Protein AF-A0A9E2UNB0-F1 (afdb_monomer)

Foldseek 3Di:
DDKDFDADPVGDGDDIDDDPVVVVVVVVVVVVVVVCVVCVPPDDDDPVVVVVD

Radius of gyration: 19.7 Å; Cα contacts (8 Å, |Δi|>4): 29; chains: 1; bounding box: 31×19×60 Å

Solvent-accessible surface area (backbone atoms only — not comparable to full-atom values): 3433 Å² total; per-residue (Å²): 140,73,76,46,74,43,61,49,98,88,66,48,76,76,49,72,50,63,53,67,70,60,51,53,50,54,51,50,53,51,50,55,52,48,53,52,60,73,49,66,82,58,82,84,76,59,70,77,64,62,71,72,108

pLDDT: mean 94.4, std 6.55, range [62.72, 98.25]

Nearest PDB structures (foldseek):
  1mnm-assembly1_C  TM=2.054E-01  e=7.599E+00  Saccharomyces cerevisiae

Structure (mmCIF, N/CA/C/O backbone):
data_AF-A0A9E2UNB0-F1
#
_entry.id   AF-A0A9E2UNB0-F1
#
loop_
_atom_site.group_PDB
_atom_site.id
_atom_site.type_symbol
_atom_site.label_atom_id
_atom_site.label_alt_id
_atom_site.label_comp_id
_atom_site.label_asym_id
_atom_site.label_entity_id
_atom_site.label_seq_id
_atom_site.pdbx_PDB_ins_code
_atom_site.Cartn_x
_atom_site.Cartn_y
_atom_site.Cartn_z
_atom_site.occupancy
_atom_site.B_iso_or_equiv
_atom_site.auth_seq_id
_atom_site.auth_comp_id
_atom_site.auth_asym_id
_atom_site.auth_atom_id
_atom_site.pdbx_PDB_model_num
ATOM 1 N N . MET A 1 1 ? -6.469 11.209 0.249 1.00 67.06 1 MET A N 1
ATOM 2 C CA . MET A 1 1 ? -5.992 10.724 1.556 1.00 67.06 1 MET A CA 1
ATOM 3 C C . MET A 1 1 ? -6.964 11.175 2.630 1.00 67.06 1 MET A C 1
ATOM 5 O O . MET A 1 1 ? -6.702 12.133 3.354 1.00 67.06 1 MET A O 1
ATOM 9 N N . ASN A 1 2 ? -8.118 10.516 2.686 1.00 85.06 2 ASN A N 1
ATOM 10 C CA . ASN A 1 2 ? -9.059 10.659 3.794 1.00 85.06 2 ASN A CA 1
ATOM 11 C C . ASN A 1 2 ? -8.938 9.408 4.667 1.00 85.06 2 ASN A C 1
ATOM 13 O O . ASN A 1 2 ? -9.495 8.367 4.332 1.00 85.06 2 ASN A O 1
ATOM 17 N N . THR A 1 3 ? -8.156 9.494 5.742 1.00 92.88 3 THR A N 1
ATOM 18 C CA . THR A 1 3 ? -7.758 8.331 6.538 1.00 92.88 3 THR A CA 1
ATOM 19 C C . THR A 1 3 ? -8.310 8.424 7.955 1.00 92.88 3 THR A C 1
ATOM 21 O O . THR A 1 3 ? -8.233 9.465 8.609 1.00 92.88 3 THR A O 1
ATOM 24 N N . GLN A 1 4 ? -8.875 7.320 8.443 1.00 96.62 4 GLN A N 1
ATOM 25 C CA . GLN A 1 4 ? -9.350 7.201 9.823 1.00 96.62 4 GLN A CA 1
ATOM 26 C C . GLN A 1 4 ? -8.538 6.135 10.545 1.00 96.62 4 GLN A C 1
ATOM 28 O O . GLN A 1 4 ? -8.268 5.080 9.980 1.00 96.62 4 GLN A O 1
ATOM 33 N N . PHE A 1 5 ? -8.154 6.393 11.791 1.00 97.00 5 PHE A N 1
ATOM 34 C CA . PHE A 1 5 ? -7.341 5.466 12.574 1.00 97.00 5 PHE A CA 1
ATOM 35 C C . PHE A 1 5 ? -8.171 4.810 13.671 1.00 97.00 5 PHE A C 1
ATOM 37 O O . PHE A 1 5 ? -8.937 5.482 14.359 1.00 97.00 5 PHE A 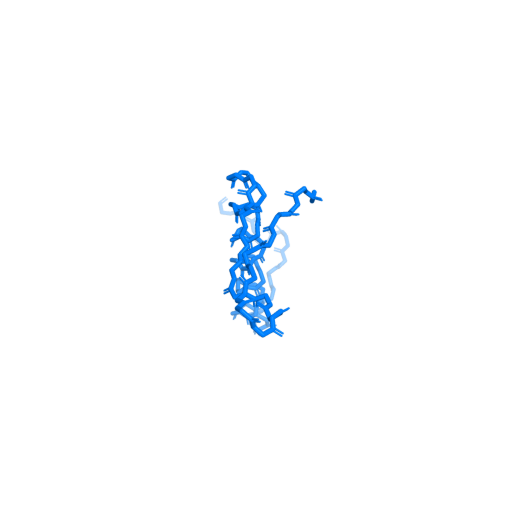O 1
ATOM 44 N N . ILE A 1 6 ? -7.965 3.509 13.855 1.00 97.75 6 ILE A N 1
ATOM 45 C CA . ILE A 1 6 ? -8.428 2.770 15.027 1.00 97.75 6 ILE A CA 1
ATOM 46 C C . ILE A 1 6 ? -7.299 2.831 16.056 1.00 97.75 6 ILE A C 1
ATOM 48 O O . ILE A 1 6 ? -6.149 2.512 15.741 1.00 97.75 6 ILE A O 1
ATOM 52 N N . ILE A 1 7 ? -7.630 3.294 17.258 1.00 98.12 7 ILE A N 1
ATOM 53 C CA . ILE A 1 7 ? -6.696 3.496 18.369 1.00 98.12 7 ILE A CA 1
ATOM 54 C C . ILE A 1 7 ? -7.025 2.546 19.521 1.00 98.12 7 ILE A C 1
ATOM 56 O O . ILE A 1 7 ? -8.198 2.287 19.787 1.00 98.12 7 ILE A O 1
ATOM 60 N N . ASP A 1 8 ? -5.992 2.010 20.170 1.00 97.56 8 ASP A N 1
ATOM 61 C CA . ASP A 1 8 ? -6.132 1.191 21.376 1.00 97.56 8 ASP A CA 1
ATOM 62 C C . ASP A 1 8 ? -6.321 2.046 22.645 1.00 97.56 8 ASP A C 1
ATOM 64 O O . ASP A 1 8 ? -6.305 3.278 22.608 1.00 97.56 8 ASP A O 1
ATOM 68 N N . GLU A 1 9 ? -6.492 1.380 23.789 1.00 97.38 9 GLU A N 1
ATOM 69 C CA . GLU A 1 9 ? -6.701 2.026 25.094 1.00 97.38 9 GLU A CA 1
ATOM 70 C C . GLU A 1 9 ? -5.490 2.842 25.580 1.00 97.38 9 GLU A C 1
ATOM 72 O O . GLU A 1 9 ? -5.637 3.731 26.418 1.00 97.38 9 GLU A O 1
ATOM 77 N N . LEU A 1 10 ? -4.297 2.562 25.048 1.00 97.81 10 LEU A N 1
ATOM 78 C CA . LEU A 1 10 ? -3.064 3.292 25.342 1.00 97.81 10 LEU A CA 1
ATOM 79 C C . LEU A 1 10 ? -2.852 4.473 24.377 1.00 97.81 10 LEU A C 1
ATOM 81 O O . LEU A 1 10 ? -1.894 5.232 24.536 1.00 97.81 10 LEU A O 1
ATOM 85 N N . GLY A 1 11 ? -3.740 4.647 23.392 1.00 96.94 11 GLY A N 1
ATOM 86 C CA . GLY A 1 11 ? -3.675 5.692 22.373 1.00 96.94 11 GLY A CA 1
ATOM 87 C C . GLY A 1 11 ? -2.815 5.340 21.155 1.00 96.94 11 GLY A C 1
ATOM 88 O O . GLY A 1 11 ? -2.558 6.217 20.325 1.00 96.94 11 GLY A O 1
ATOM 89 N N . ASN A 1 12 ? -2.371 4.089 21.004 1.00 97.88 12 ASN A N 1
ATOM 90 C CA . ASN A 1 12 ? -1.600 3.664 19.837 1.00 97.88 12 ASN A CA 1
ATOM 91 C C . ASN A 1 12 ? -2.526 3.394 18.650 1.00 97.88 12 ASN A C 1
ATOM 93 O O . ASN A 1 12 ? -3.569 2.759 18.788 1.00 97.88 12 ASN A O 1
ATOM 97 N N . LYS A 1 13 ? -2.117 3.820 17.453 1.00 97.44 13 LYS A N 1
ATOM 98 C CA . LYS A 1 13 ? -2.818 3.496 16.204 1.00 97.44 13 LYS A CA 1
ATOM 99 C C . LYS A 1 13 ? -2.550 2.037 15.836 1.00 97.44 13 LYS A C 1
ATOM 101 O O . LYS A 1 13 ? -1.414 1.690 15.527 1.00 97.44 13 LYS A O 1
ATOM 106 N N . THR A 1 14 ? -3.584 1.206 15.842 1.00 97.62 14 THR A N 1
ATOM 107 C CA . THR A 1 14 ? -3.476 -0.239 15.583 1.00 97.62 14 THR A CA 1
ATOM 108 C C . THR A 1 14 ? -3.993 -0.639 14.207 1.00 97.62 14 THR A C 1
ATOM 110 O O . THR A 1 14 ? -3.537 -1.634 13.651 1.00 97.62 14 THR A O 1
ATOM 113 N N . ALA A 1 15 ? -4.902 0.145 13.625 1.00 97.50 15 ALA A N 1
ATOM 114 C CA . ALA A 1 15 ? -5.393 -0.062 12.268 1.00 97.50 15 ALA A CA 1
ATOM 115 C C . ALA A 1 15 ? -5.809 1.260 11.602 1.00 97.50 15 ALA A C 1
ATOM 117 O O . ALA A 1 15 ? -5.907 2.308 12.248 1.00 97.50 15 ALA A O 1
ATOM 118 N N . VAL A 1 16 ? -6.053 1.206 10.292 1.00 96.81 16 VAL A N 1
ATOM 119 C CA . VAL A 1 16 ? -6.496 2.343 9.478 1.00 96.81 16 VAL A CA 1
ATOM 120 C C . VAL A 1 16 ? -7.645 1.920 8.567 1.00 96.81 16 VAL A C 1
ATOM 122 O O . VAL A 1 16 ? -7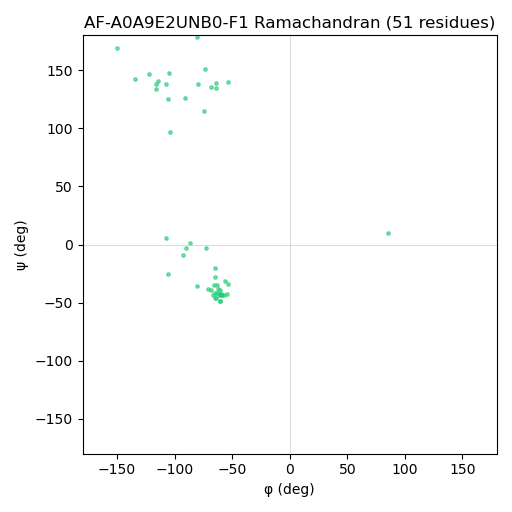.659 0.806 8.047 1.00 96.81 16 VAL A O 1
ATOM 125 N N . ILE A 1 17 ? -8.608 2.815 8.380 1.00 96.88 17 ILE A N 1
ATOM 126 C CA . ILE A 1 17 ? -9.694 2.689 7.412 1.00 96.88 17 ILE A CA 1
ATOM 127 C C . I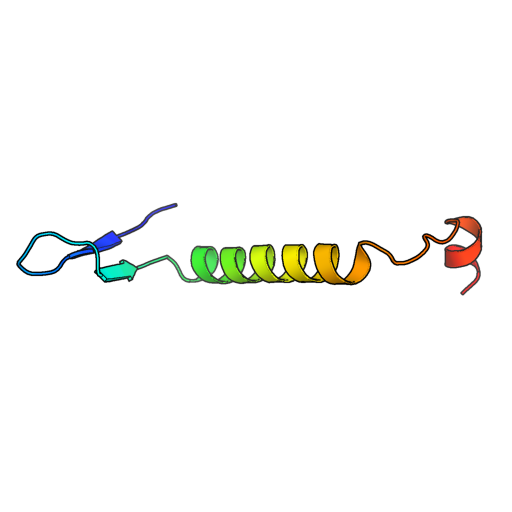LE A 1 17 ? -9.384 3.646 6.265 1.00 96.88 17 ILE A C 1
ATOM 129 O O . ILE A 1 17 ? -9.175 4.845 6.484 1.00 96.88 17 ILE A O 1
ATOM 133 N N . LEU A 1 18 ? -9.365 3.096 5.054 1.00 96.75 18 LEU A N 1
ATOM 134 C CA . LEU A 1 18 ? -9.113 3.812 3.810 1.00 96.75 18 LEU A CA 1
ATOM 135 C C . LEU A 1 18 ? -10.306 3.630 2.864 1.00 96.75 18 LEU A C 1
ATOM 137 O O . LEU A 1 18 ? -10.918 2.556 2.868 1.00 96.75 18 LEU A O 1
ATOM 141 N N . PRO A 1 19 ? -10.637 4.632 2.030 1.00 96.75 19 PRO A N 1
ATOM 142 C CA . PRO A 1 19 ? -11.467 4.405 0.856 1.00 96.75 19 PRO A CA 1
ATOM 143 C C . PRO A 1 19 ? -10.862 3.288 0.002 1.00 96.75 19 PRO A C 1
ATOM 145 O O . PRO A 1 19 ? -9.645 3.241 -0.176 1.00 96.75 19 PRO A O 1
ATOM 148 N N . VAL A 1 20 ? -11.705 2.408 -0.541 1.00 96.12 20 VAL A N 1
ATOM 149 C CA . VAL A 1 20 ? -11.254 1.222 -1.291 1.00 96.12 20 VAL A CA 1
ATOM 150 C C . VAL A 1 20 ? -10.315 1.608 -2.433 1.00 96.12 20 VAL A C 1
ATOM 152 O O . VAL A 1 20 ? -9.255 1.014 -2.570 1.00 96.12 20 VAL A O 1
ATOM 155 N N . GLN A 1 21 ? -10.638 2.676 -3.162 1.00 96.62 21 GLN A N 1
ATOM 156 C CA . GLN A 1 21 ? -9.816 3.174 -4.265 1.00 96.62 21 GLN A CA 1
ATOM 157 C C . GLN A 1 21 ? -8.426 3.640 -3.806 1.00 96.62 21 GLN A C 1
ATOM 159 O O . GLN A 1 21 ? -7.452 3.465 -4.529 1.00 96.62 21 GLN A O 1
ATOM 164 N N . GLU A 1 22 ? -8.314 4.225 -2.607 1.00 96.19 22 GLU A N 1
ATOM 165 C CA . GLU A 1 22 ? -7.010 4.618 -2.056 1.00 96.19 22 GLU A CA 1
ATOM 166 C C . GLU A 1 22 ? -6.196 3.380 -1.645 1.00 96.19 22 GLU A C 1
ATOM 168 O O . GLU A 1 22 ? -4.991 3.344 -1.868 1.00 96.19 22 GLU A O 1
ATOM 173 N N . TYR A 1 23 ? -6.837 2.347 -1.086 1.00 96.38 23 TYR A N 1
ATOM 174 C CA . TYR A 1 23 ? -6.169 1.082 -0.762 1.00 96.38 23 TYR A CA 1
ATOM 175 C C . TYR A 1 23 ? -5.684 0.340 -2.016 1.00 96.38 23 TYR A C 1
ATOM 177 O O . TYR A 1 23 ? -4.537 -0.099 -2.055 1.00 96.38 23 TYR A O 1
ATOM 185 N N . GLU A 1 24 ? -6.530 0.228 -3.041 1.00 97.81 24 GLU A N 1
ATOM 186 C CA . GLU A 1 24 ? -6.182 -0.412 -4.314 1.00 97.81 24 GLU A CA 1
ATOM 187 C C . GLU A 1 24 ? -5.022 0.311 -5.009 1.00 97.81 24 GLU A C 1
ATOM 189 O O . GLU A 1 24 ? -4.077 -0.349 -5.434 1.00 97.81 24 GLU A O 1
ATOM 194 N N . GLY A 1 25 ? -5.030 1.650 -5.032 1.00 97.31 25 GLY A N 1
ATOM 195 C CA . GLY A 1 25 ? -3.917 2.433 -5.581 1.00 97.31 25 GLY A CA 1
ATOM 196 C C . GLY A 1 25 ? -2.594 2.198 -4.843 1.00 97.31 25 GLY A C 1
ATOM 197 O O . GLY A 1 25 ? -1.554 2.050 -5.473 1.00 97.31 25 GLY A O 1
ATOM 198 N N . LEU A 1 26 ? -2.617 2.062 -3.512 1.00 96.62 26 LEU A N 1
ATOM 199 C CA . LEU A 1 26 ? -1.404 1.734 -2.749 1.00 96.62 26 LEU A CA 1
ATOM 200 C C . LEU A 1 26 ? -0.863 0.333 -3.075 1.00 96.62 26 LEU A C 1
ATOM 202 O O . LEU A 1 26 ? 0.351 0.124 -3.052 1.00 96.62 26 LEU A O 1
ATOM 206 N N . LEU A 1 27 ? -1.741 -0.636 -3.352 1.00 97.94 27 LEU A N 1
ATOM 207 C CA . LEU A 1 27 ? -1.316 -1.965 -3.795 1.00 97.94 27 LEU A CA 1
ATOM 208 C C . LEU A 1 27 ? -0.691 -1.922 -5.194 1.00 97.94 27 LEU A C 1
ATOM 210 O O . LEU A 1 27 ? 0.303 -2.613 -5.421 1.00 97.94 27 LEU A O 1
ATOM 214 N N . GLU A 1 28 ? -1.245 -1.115 -6.101 1.00 98.25 28 GLU A N 1
ATOM 215 C CA . GLU A 1 28 ? -0.682 -0.872 -7.435 1.00 98.25 28 GLU A CA 1
ATOM 216 C C . GLU A 1 28 ? 0.717 -0.248 -7.335 1.00 98.25 28 GLU A C 1
ATOM 218 O O . GLU A 1 28 ? 1.666 -0.791 -7.897 1.00 98.25 28 GLU A O 1
ATOM 223 N N . ASP A 1 29 ? 0.886 0.794 -6.516 1.00 97.94 29 ASP A N 1
ATOM 224 C CA . ASP A 1 29 ? 2.185 1.442 -6.294 1.00 97.94 29 ASP A CA 1
ATOM 225 C C . ASP A 1 29 ? 3.247 0.445 -5.791 1.00 97.94 29 ASP A C 1
ATOM 227 O O . ASP A 1 29 ? 4.393 0.439 -6.247 1.00 97.94 29 ASP A O 1
ATOM 231 N N . ILE A 1 30 ? 2.881 -0.430 -4.844 1.00 98.06 30 ILE A N 1
ATOM 232 C CA . ILE A 1 30 ? 3.783 -1.472 -4.329 1.00 98.06 30 ILE A CA 1
ATOM 233 C C . ILE A 1 30 ? 4.131 -2.480 -5.426 1.00 98.06 30 ILE A C 1
ATOM 235 O O . ILE A 1 30 ? 5.288 -2.902 -5.518 1.00 98.06 30 ILE A O 1
ATOM 239 N N . HIS A 1 31 ? 3.151 -2.877 -6.238 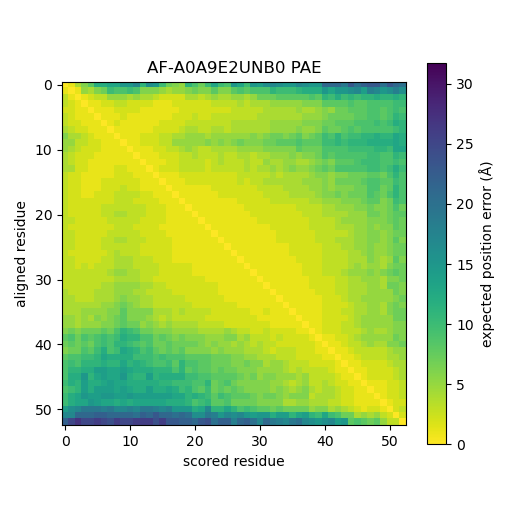1.00 97.44 31 HIS A N 1
ATOM 240 C CA . HIS A 1 31 ? 3.373 -3.793 -7.348 1.00 97.44 31 HIS A CA 1
ATOM 241 C C . HIS A 1 31 ? 4.366 -3.205 -8.355 1.00 97.44 31 HIS A C 1
ATOM 243 O O . HIS A 1 31 ? 5.364 -3.853 -8.668 1.00 97.44 31 HIS A O 1
ATOM 249 N N . ASP A 1 32 ? 4.168 -1.958 -8.775 1.00 97.50 32 ASP A N 1
ATOM 250 C CA . ASP A 1 32 ? 5.063 -1.270 -9.705 1.00 97.50 32 ASP A CA 1
ATOM 251 C C . ASP A 1 32 ? 6.487 -1.152 -9.151 1.00 97.50 32 ASP A C 1
ATOM 253 O O . ASP A 1 32 ? 7.467 -1.423 -9.855 1.00 97.50 32 ASP A O 1
ATOM 257 N N . LEU A 1 33 ? 6.628 -0.819 -7.864 1.00 97.44 33 LEU A N 1
ATOM 258 C CA . LEU A 1 33 ? 7.931 -0.773 -7.197 1.00 97.44 33 LEU A CA 1
ATOM 259 C C . LEU A 1 33 ? 8.617 -2.145 -7.159 1.00 97.44 33 LEU A C 1
ATOM 261 O O . LEU A 1 33 ? 9.836 -2.220 -7.346 1.00 97.44 33 LEU A O 1
ATOM 265 N N . ALA A 1 34 ? 7.861 -3.224 -6.945 1.00 97.00 34 ALA A N 1
ATOM 266 C CA . ALA A 1 34 ? 8.393 -4.582 -6.992 1.00 97.00 34 ALA A CA 1
ATOM 267 C C . ALA A 1 34 ? 8.891 -4.932 -8.402 1.00 97.00 34 ALA A C 1
ATOM 269 O O . ALA A 1 34 ? 10.030 -5.380 -8.545 1.00 97.00 34 ALA A O 1
ATOM 270 N N . ILE A 1 35 ? 8.107 -4.625 -9.442 1.00 96.50 35 ILE A N 1
ATOM 271 C CA . ILE A 1 35 ? 8.509 -4.830 -10.841 1.00 96.50 35 ILE A CA 1
ATOM 272 C C . ILE A 1 35 ? 9.791 -4.051 -11.165 1.00 96.50 35 ILE A C 1
ATOM 274 O O . ILE A 1 35 ? 10.709 -4.595 -11.782 1.00 96.50 35 ILE A O 1
ATOM 278 N N . ILE A 1 36 ? 9.911 -2.796 -10.722 1.00 95.44 36 ILE A N 1
ATOM 279 C CA . ILE A 1 36 ? 11.139 -2.002 -10.904 1.00 95.44 36 ILE A CA 1
ATOM 280 C C . ILE A 1 36 ? 12.340 -2.684 -10.233 1.00 95.44 36 ILE A C 1
ATOM 282 O O . ILE A 1 36 ? 13.426 -2.734 -10.817 1.00 95.44 36 ILE A O 1
ATOM 286 N N . ALA A 1 37 ? 12.168 -3.201 -9.015 1.00 96.06 37 ALA A N 1
ATOM 287 C CA . ALA A 1 37 ? 13.240 -3.854 -8.270 1.00 96.06 37 ALA A CA 1
ATOM 288 C C . ALA A 1 37 ? 13.692 -5.168 -8.925 1.00 96.06 37 ALA A C 1
ATOM 290 O O . ALA A 1 37 ? 14.898 -5.394 -9.056 1.00 96.06 37 ALA A O 1
ATOM 291 N N . GLU A 1 38 ? 12.749 -5.999 -9.373 1.00 95.44 38 GLU A N 1
ATOM 292 C CA . GLU A 1 38 ? 13.023 -7.256 -10.080 1.00 95.44 38 GLU A CA 1
ATOM 293 C C . GLU A 1 38 ? 13.798 -7.007 -11.376 1.00 95.44 38 GLU A C 1
ATOM 295 O O . GLU A 1 38 ? 14.793 -7.677 -11.661 1.00 95.44 38 GLU A O 1
AT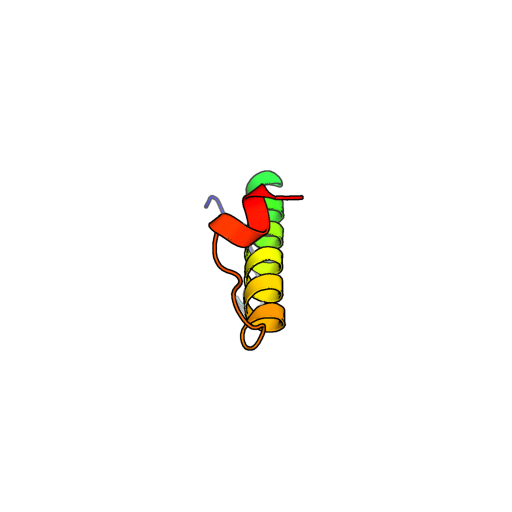OM 300 N N . ARG A 1 39 ? 13.400 -5.972 -12.119 1.00 95.06 39 ARG A N 1
ATOM 301 C CA . ARG A 1 39 ? 13.979 -5.640 -13.424 1.00 95.06 39 ARG A CA 1
ATOM 302 C C . ARG A 1 39 ? 15.215 -4.747 -13.349 1.00 95.06 39 ARG A C 1
ATOM 304 O O . ARG A 1 39 ? 15.791 -4.408 -14.380 1.00 95.06 39 ARG A O 1
ATOM 311 N N . LYS A 1 40 ? 15.667 -4.374 -12.148 1.00 94.94 40 LYS A N 1
ATOM 312 C CA . LYS A 1 40 ? 16.743 -3.389 -11.935 1.00 94.94 40 LYS A CA 1
ATOM 313 C C . LYS A 1 40 ? 18.040 -3.703 -12.689 1.00 94.94 40 LYS A C 1
ATOM 315 O O . LYS A 1 40 ? 18.742 -2.781 -13.095 1.00 94.94 40 LYS A O 1
ATOM 320 N N . ASN A 1 41 ? 18.368 -4.985 -12.843 1.00 95.00 41 ASN A N 1
ATOM 321 C CA . ASN A 1 41 ? 19.597 -5.442 -13.499 1.00 95.00 41 ASN A CA 1
ATOM 322 C C . ASN A 1 41 ? 19.345 -6.054 -14.886 1.00 95.00 41 ASN A C 1
ATOM 324 O O . ASN A 1 41 ? 20.273 -6.598 -15.487 1.00 95.00 41 ASN A O 1
ATOM 328 N N . GLU A 1 42 ? 18.109 -6.005 -15.391 1.00 94.56 42 GLU A N 1
ATOM 329 C CA . GLU A 1 42 ? 17.812 -6.489 -16.734 1.00 94.56 42 GLU A CA 1
ATOM 330 C C . GLU A 1 42 ? 18.466 -5.574 -17.779 1.00 94.56 42 GLU A C 1
ATOM 332 O O . GLU A 1 42 ? 18.387 -4.345 -17.672 1.00 94.56 42 GLU A O 1
ATOM 337 N N . PRO A 1 43 ? 19.109 -6.138 -18.817 1.00 93.12 43 PRO A N 1
ATOM 338 C CA . PRO A 1 43 ? 19.620 -5.334 -19.912 1.00 93.12 43 PRO A CA 1
ATOM 339 C C . PRO A 1 43 ? 18.456 -4.665 -20.648 1.00 93.12 43 PRO A C 1
ATOM 341 O O . PRO A 1 43 ? 17.458 -5.303 -20.990 1.00 93.12 43 PRO A O 1
ATOM 344 N N . SER A 1 44 ? 18.597 -3.375 -20.942 1.00 92.50 44 SER A N 1
ATOM 345 C CA . SER A 1 44 ? 17.640 -2.682 -21.796 1.00 92.50 44 SER A CA 1
ATOM 346 C C . SER A 1 44 ? 17.813 -3.099 -23.258 1.00 92.50 44 SER A C 1
ATOM 348 O O . SER A 1 44 ? 18.905 -3.442 -23.716 1.00 92.50 44 SER A O 1
ATOM 350 N N . ILE A 1 45 ? 16.718 -3.051 -24.016 1.00 93.12 45 ILE A N 1
ATOM 351 C CA . ILE A 1 45 ? 16.742 -3.235 -25.468 1.00 93.12 45 ILE A CA 1
ATOM 352 C C . ILE A 1 45 ? 16.553 -1.896 -26.177 1.00 93.12 45 ILE A C 1
ATOM 354 O O . ILE A 1 45 ? 15.830 -1.016 -25.711 1.00 93.12 45 ILE A O 1
ATOM 358 N N . ALA A 1 46 ? 17.176 -1.744 -27.345 1.00 94.38 46 ALA A N 1
ATOM 359 C CA . ALA A 1 46 ? 16.923 -0.594 -28.204 1.00 94.38 46 ALA A CA 1
ATOM 360 C C . ALA A 1 46 ? 15.463 -0.594 -28.691 1.00 94.38 46 ALA A C 1
ATOM 362 O O . ALA A 1 46 ? 14.940 -1.630 -29.107 1.00 94.38 46 A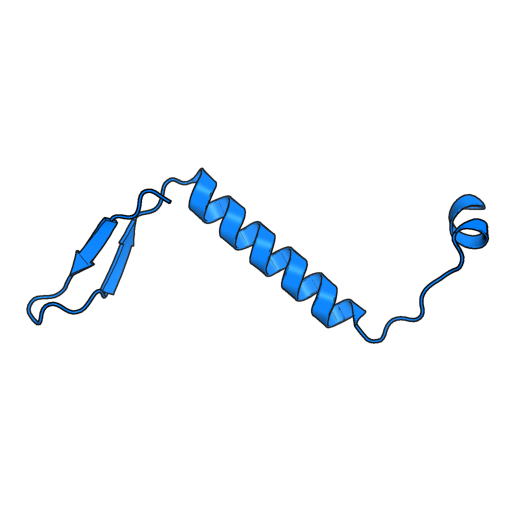LA A O 1
ATOM 363 N N . LEU A 1 47 ? 14.820 0.578 -28.731 1.00 92.56 47 LEU A N 1
ATOM 364 C CA . LEU A 1 47 ? 13.439 0.727 -29.215 1.00 92.56 47 LEU A CA 1
ATOM 365 C C . LEU A 1 47 ? 13.252 0.202 -30.653 1.00 92.56 47 LEU A C 1
ATOM 367 O O . LEU A 1 47 ? 12.191 -0.313 -30.998 1.00 92.56 47 LEU A O 1
ATOM 371 N N . SER A 1 48 ? 14.288 0.295 -31.492 1.00 94.25 48 SER A N 1
ATOM 372 C CA . SER A 1 48 ? 14.299 -0.272 -32.847 1.00 94.25 48 SER A CA 1
ATOM 373 C C . SER A 1 48 ? 14.214 -1.800 -32.868 1.00 94.25 48 SER A C 1
ATOM 375 O O . SER A 1 48 ? 13.706 -2.351 -33.840 1.00 94.25 48 SER A O 1
ATOM 377 N N . ASN A 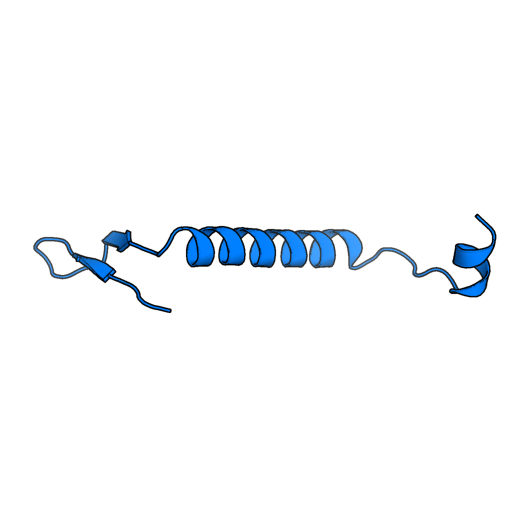1 49 ? 14.694 -2.480 -31.824 1.00 90.88 49 ASN A N 1
ATOM 378 C CA . ASN A 1 49 ? 14.579 -3.930 -31.679 1.00 90.88 49 ASN A CA 1
ATOM 379 C C . ASN A 1 49 ? 13.191 -4.326 -31.160 1.00 90.88 49 ASN A C 1
ATOM 381 O O . ASN A 1 49 ? 12.652 -5.322 -31.625 1.00 90.88 49 ASN A O 1
ATOM 385 N N . LEU A 1 50 ? 12.581 -3.519 -30.280 1.00 92.00 50 LEU A N 1
ATOM 386 C CA . LEU A 1 50 ? 11.211 -3.743 -29.797 1.00 92.00 50 LEU A CA 1
ATOM 387 C C . LEU A 1 50 ? 10.170 -3.656 -30.930 1.00 92.00 50 LEU A C 1
ATOM 389 O O . LEU A 1 50 ? 9.272 -4.482 -31.002 1.00 92.00 50 LEU A O 1
ATOM 393 N N . LYS A 1 51 ? 10.304 -2.685 -31.844 1.00 90.88 51 LYS A N 1
ATOM 394 C CA . LYS A 1 51 ? 9.345 -2.437 -32.946 1.00 90.88 51 LYS A CA 1
ATOM 395 C C . LYS A 1 51 ? 9.372 -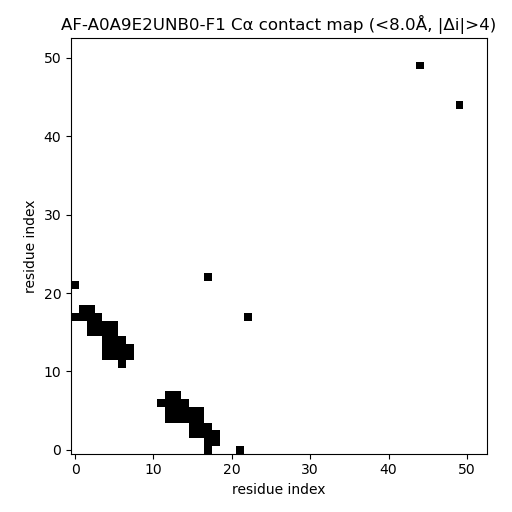3.465 -34.089 1.00 90.88 51 LYS A C 1
ATOM 397 O O . LYS A 1 51 ? 8.628 -3.305 -35.051 1.00 90.88 51 LYS A O 1
ATOM 402 N N . LYS A 1 52 ? 10.278 -4.444 -34.042 1.00 83.62 52 LYS A N 1
ATOM 403 C CA . LYS A 1 52 ? 10.411 -5.491 -35.070 1.00 83.62 52 LYS A CA 1
ATOM 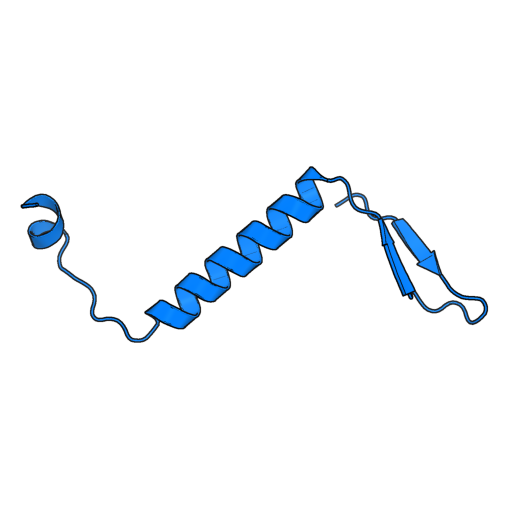404 C C . LYS A 1 52 ? 9.610 -6.759 -34.746 1.00 83.62 52 LYS A C 1
ATOM 406 O O . LYS A 1 52 ? 9.574 -7.642 -35.599 1.00 83.62 52 LYS A O 1
ATOM 411 N N . GLY A 1 53 ? 9.058 -6.858 -33.533 1.00 62.72 53 GLY A N 1
ATOM 412 C CA . GLY A 1 53 ? 8.204 -7.960 -33.080 1.00 62.72 53 GLY A CA 1
ATOM 413 C C . GLY A 1 53 ? 6.727 -7.725 -33.345 1.00 62.72 53 GLY A C 1
ATOM 414 O O . GLY A 1 53 ? 6.350 -6.557 -33.590 1.00 62.72 53 GLY A O 1
#

Secondary structure (DSSP, 8-state):
---EEEE-TTS-EEEEE--HHHHHHHHHHHHHHHHHHHTTTSPP--HHHHTT-

Sequence (53 aa):
MNTQFIIDELGNKTAVILPVQEYEGLLEDIHDLAIIAERKNEPSIALSNLKKG

Mean predicted aligned error: 5.19 Å